Protein AF-A0A659UIA9-F1 (afdb_monomer)

Foldseek 3Di:
DDPPCPDDDDPPDPPDQQDQDQQAFLQVLLLDLLCDPVRPVVSVPDDDDPVSVVLSVVLCVVLVCNVRRRPGNNPDDPSSVVSSSVSSSVSNDPPD

Mean predicted aligned error: 9.47 Å

Nearest PDB structures (foldseek):
  6mit-assembly2_E  TM=8.372E-01  e=2.580E-03  Enterobacter cloacae subsp. cloacae ATCC 13047
  6hs3-assembly1_A  TM=7.778E-01  e=3.595E-03  Burkholderia pseudomallei
  7kyo-assembly1_B  TM=7.479E-01  e=1.601E-02  Streptococcus pneumoniae D39
  6xgz-assembly4_G  TM=7.825E-01  e=3.473E-02  Escherichia coli LAU-EC10
  6xgz-assembly2_C  TM=7.747E-01  e=3.670E-02  Escherichia coli LAU-EC10

pLDDT: mean 77.79, std 20.25, range [39.66, 97.62]

Sequence (96 aa):
HYEAEIAMMGIGRKFQKPTVFESHTIEENLMLALKGPRSIFPALFHRQSPAETRRIDEILGIIRLGDKRHDLAANLSHGQKQWLEIGMLLAQDPKL

Structure (mmCIF, N/CA/C/O backbone):
data_AF-A0A659UIA9-F1
#
_entry.id   AF-A0A659UIA9-F1
#
loop_
_atom_site.group_PDB
_atom_site.id
_atom_site.type_symbol
_atom_site.label_atom_id
_atom_site.label_alt_id
_atom_site.label_comp_id
_atom_site.label_asym_id
_atom_site.label_entity_id
_atom_site.label_seq_id
_atom_site.pdbx_PDB_ins_code
_atom_site.Cartn_x
_atom_site.Cartn_y
_atom_site.Cartn_z
_atom_site.occupancy
_atom_site.B_iso_or_equiv
_atom_site.auth_seq_id
_atom_site.auth_comp_id
_atom_site.auth_asym_id
_atom_site.auth_atom_id
_atom_site.pdbx_PDB_model_num
ATOM 1 N N . HIS A 1 1 ? 15.913 -15.850 16.746 1.00 42.91 1 HIS A N 1
ATOM 2 C CA . HIS A 1 1 ? 15.393 -16.378 15.471 1.00 42.91 1 HIS A CA 1
ATOM 3 C C . HIS A 1 1 ? 14.508 -15.327 14.833 1.00 42.91 1 HIS A C 1
ATOM 5 O O . HIS A 1 1 ? 13.455 -15.079 15.390 1.00 42.91 1 HIS A O 1
ATOM 11 N N . TYR A 1 2 ? 14.984 -14.659 13.783 1.00 39.66 2 TYR A N 1
ATOM 12 C CA . TYR A 1 2 ? 14.226 -14.181 12.614 1.00 39.66 2 TYR A CA 1
ATOM 13 C C . TYR A 1 2 ? 15.206 -13.352 11.773 1.00 39.66 2 TYR A C 1
ATOM 15 O O . TYR A 1 2 ? 15.225 -12.125 11.799 1.00 39.66 2 TYR A O 1
ATOM 23 N N . GLU A 1 3 ? 16.100 -14.071 11.098 1.00 44.38 3 GLU A N 1
ATOM 24 C CA . GLU A 1 3 ? 16.933 -13.544 10.023 1.00 44.38 3 GLU A CA 1
ATOM 25 C C . GLU A 1 3 ? 16.044 -13.445 8.781 1.00 44.38 3 GLU A C 1
ATOM 27 O O . GLU A 1 3 ? 15.837 -14.421 8.067 1.00 44.38 3 GLU A O 1
ATOM 32 N N . ALA A 1 4 ? 15.463 -12.270 8.538 1.00 44.50 4 ALA A N 1
ATOM 33 C CA . ALA A 1 4 ? 14.977 -11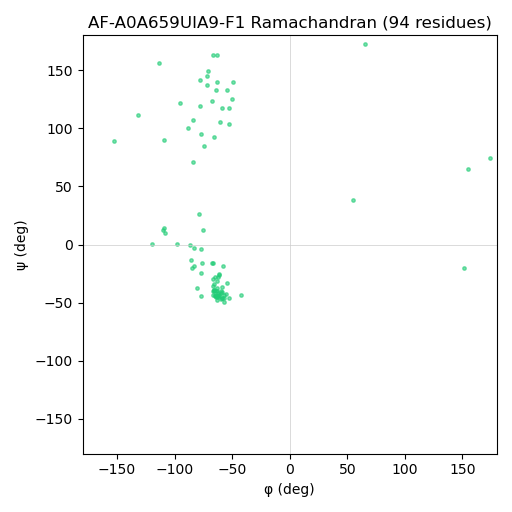.928 7.206 1.00 44.50 4 ALA A CA 1
ATOM 34 C C . ALA A 1 4 ? 16.170 -11.389 6.409 1.00 44.50 4 ALA A C 1
ATOM 36 O O . ALA A 1 4 ? 16.309 -10.189 6.175 1.00 44.50 4 ALA A O 1
ATOM 37 N N . GLU A 1 5 ? 17.077 -12.298 6.067 1.00 53.62 5 GLU A N 1
ATOM 38 C CA . GLU A 1 5 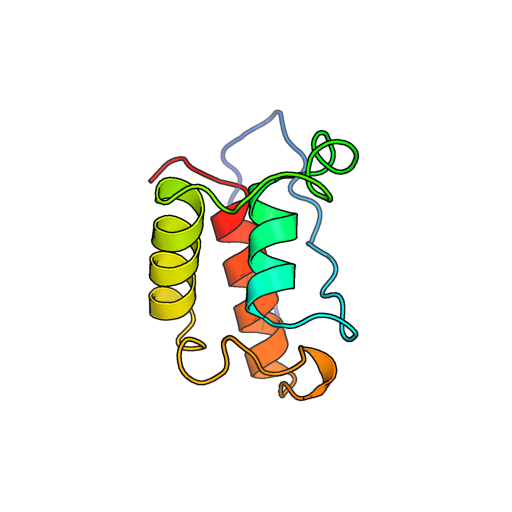? 18.182 -12.046 5.155 1.00 53.62 5 GLU A CA 1
ATOM 39 C C . GLU A 1 5 ? 1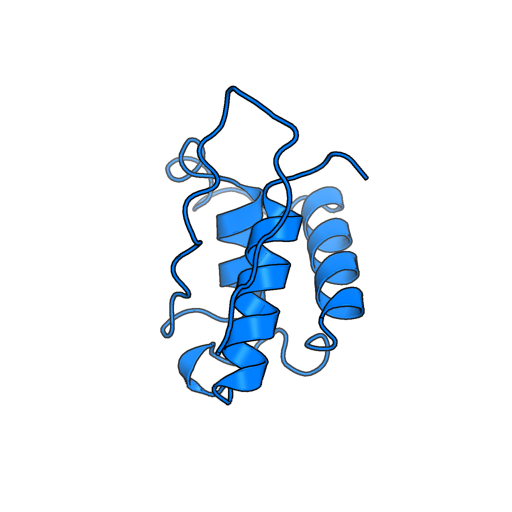7.601 -11.984 3.732 1.00 53.62 5 GLU A C 1
ATOM 41 O O . GLU A 1 5 ? 17.504 -12.980 3.019 1.00 53.62 5 GLU A O 1
ATOM 46 N N . ILE A 1 6 ? 17.108 -10.809 3.332 1.00 51.88 6 ILE A N 1
ATOM 47 C CA . ILE A 1 6 ? 16.713 -10.569 1.941 1.00 51.88 6 ILE A CA 1
ATOM 48 C C . ILE A 1 6 ? 17.978 -10.171 1.185 1.00 51.88 6 ILE A C 1
ATOM 50 O O . ILE A 1 6 ? 18.546 -9.096 1.382 1.00 51.88 6 ILE A O 1
ATOM 54 N N . ALA A 1 7 ? 18.432 -11.118 0.371 1.00 44.06 7 ALA A N 1
ATOM 55 C CA . ALA A 1 7 ? 19.677 -11.110 -0.366 1.00 44.06 7 ALA A CA 1
ATOM 56 C C . ALA A 1 7 ? 19.935 -9.821 -1.167 1.00 44.06 7 ALA A C 1
ATOM 58 O O . ALA A 1 7 ? 19.074 -9.249 -1.833 1.00 44.06 7 ALA A O 1
ATOM 59 N N . MET A 1 8 ? 21.205 -9.432 -1.112 1.00 49.81 8 MET A N 1
ATOM 60 C CA . MET A 1 8 ? 21.872 -8.369 -1.847 1.00 49.81 8 MET A CA 1
ATOM 61 C C . MET A 1 8 ? 21.790 -8.564 -3.370 1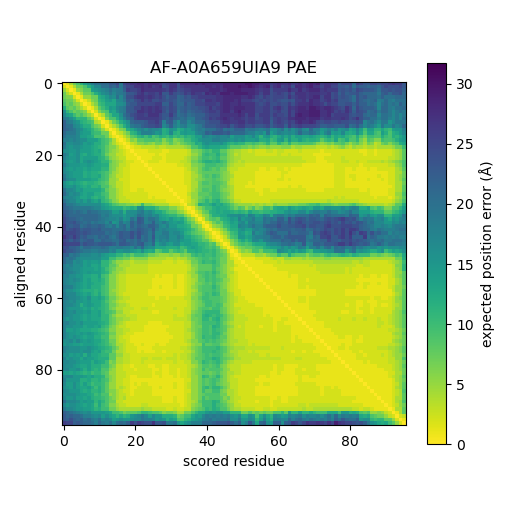.00 49.81 8 MET 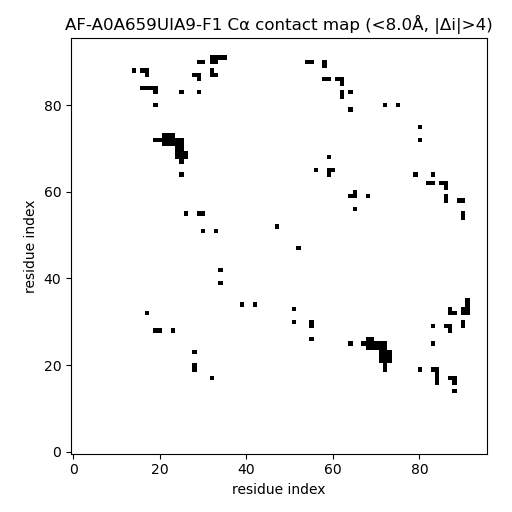A C 1
ATOM 63 O O . MET A 1 8 ? 22.421 -9.471 -3.899 1.00 49.81 8 MET A O 1
ATOM 67 N N . MET A 1 9 ? 21.153 -7.643 -4.097 1.00 41.88 9 MET A N 1
ATOM 68 C CA . MET A 1 9 ? 21.522 -7.326 -5.487 1.00 41.88 9 MET A CA 1
ATOM 69 C C . MET A 1 9 ? 21.142 -5.880 -5.820 1.00 41.88 9 MET A C 1
ATOM 71 O O . MET A 1 9 ? 20.051 -5.586 -6.297 1.00 41.88 9 MET A O 1
ATOM 75 N N . GLY A 1 10 ? 22.061 -4.949 -5.560 1.00 41.53 10 GLY A N 1
ATOM 76 C CA . GLY A 1 10 ? 21.879 -3.551 -5.946 1.00 41.53 10 GLY A CA 1
ATOM 77 C C . GLY A 1 10 ? 22.668 -2.582 -5.083 1.00 41.53 10 GLY A C 1
ATOM 78 O O . GLY A 1 10 ? 22.089 -1.770 -4.366 1.00 41.53 10 GLY A O 1
ATOM 79 N N . ILE A 1 11 ? 23.996 -2.652 -5.150 1.00 44.50 11 ILE A N 1
ATOM 80 C CA . ILE A 1 11 ? 24.879 -1.595 -4.649 1.00 44.50 11 ILE A CA 1
ATOM 81 C C . ILE A 1 11 ? 24.424 -0.270 -5.298 1.00 44.50 11 ILE A C 1
ATOM 83 O O . ILE A 1 11 ? 24.644 -0.060 -6.487 1.00 44.50 11 ILE A O 1
ATOM 87 N N . GLY A 1 12 ? 23.717 0.589 -4.549 1.00 44.06 12 GLY A N 1
ATOM 88 C CA . GLY A 1 12 ? 23.325 1.929 -5.015 1.00 44.06 12 GLY A CA 1
ATOM 89 C C . GLY A 1 12 ? 22.042 2.545 -4.440 1.00 44.06 12 GLY A C 1
ATOM 90 O O . GLY A 1 12 ? 21.909 3.767 -4.463 1.00 44.06 12 GLY A O 1
ATOM 91 N N . ARG A 1 13 ? 21.106 1.771 -3.877 1.00 48.91 13 ARG A N 1
ATOM 92 C CA . ARG A 1 13 ? 19.962 2.327 -3.127 1.00 48.91 13 ARG A CA 1
ATOM 93 C C . ARG A 1 13 ? 19.828 1.582 -1.810 1.00 48.91 13 ARG A C 1
ATOM 95 O O . ARG A 1 13 ? 19.499 0.406 -1.797 1.00 48.91 13 ARG A O 1
ATOM 102 N N . LYS A 1 14 ? 20.103 2.255 -0.689 1.00 55.16 14 LYS A N 1
ATOM 103 C CA . LYS A 1 14 ? 19.743 1.724 0.630 1.00 55.16 14 LYS A CA 1
ATOM 104 C C . LYS A 1 14 ? 18.223 1.562 0.649 1.00 55.16 14 LYS A C 1
ATOM 106 O O . LYS A 1 14 ? 17.521 2.568 0.733 1.00 55.16 14 LYS A O 1
ATOM 111 N N . PHE A 1 15 ? 17.731 0.331 0.545 1.00 54.47 15 PHE A N 1
ATOM 112 C CA . PHE A 1 15 ? 16.347 0.006 0.867 1.00 54.47 15 PHE A CA 1
ATOM 113 C C . PHE A 1 15 ? 16.187 0.241 2.367 1.00 54.47 15 PHE A C 1
ATOM 115 O O . PHE A 1 15 ? 16.569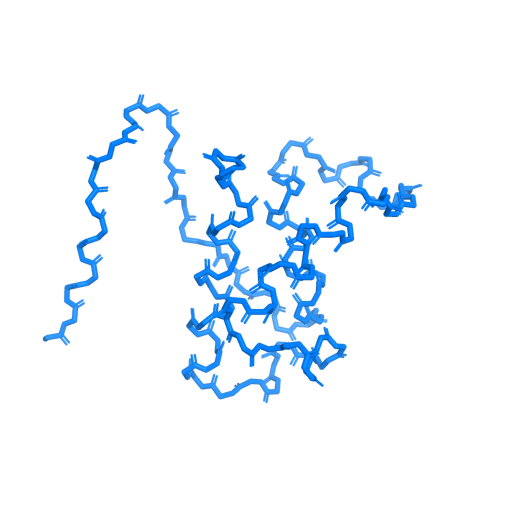 -0.587 3.191 1.00 54.47 15 PHE A O 1
ATOM 122 N N . GLN A 1 16 ? 15.754 1.444 2.738 1.00 58.50 16 GLN A N 1
ATOM 123 C CA . GLN A 1 16 ? 15.369 1.707 4.116 1.00 58.50 16 GLN A CA 1
ATOM 124 C C . GLN A 1 16 ? 14.056 0.975 4.363 1.00 58.50 16 GLN A C 1
ATOM 126 O O . GLN A 1 16 ? 13.171 1.003 3.508 1.00 58.50 16 GLN A O 1
ATOM 131 N N . LYS A 1 17 ? 13.935 0.332 5.527 1.00 65.44 17 LYS A N 1
ATOM 132 C CA . LYS A 1 17 ? 12.673 -0.258 5.965 1.00 65.44 17 LYS A CA 1
ATOM 133 C C . LYS A 1 17 ? 11.585 0.828 5.884 1.00 65.44 17 LYS A C 1
ATOM 135 O O . LYS A 1 17 ? 11.740 1.847 6.561 1.00 65.44 17 LYS A O 1
ATOM 140 N N . PRO A 1 18 ? 10.541 0.673 5.050 1.00 71.81 18 PRO A N 1
ATOM 141 C CA . PRO A 1 18 ? 9.491 1.672 4.965 1.00 71.81 18 PRO A CA 1
ATOM 142 C C . PRO A 1 18 ? 8.773 1.755 6.311 1.00 71.81 18 PRO A C 1
ATOM 144 O O . PRO A 1 18 ? 8.431 0.736 6.911 1.00 71.81 18 PRO A O 1
ATOM 147 N N . THR A 1 19 ? 8.564 2.975 6.794 1.00 84.44 19 THR A N 1
ATOM 148 C CA . THR A 1 19 ? 7.772 3.213 7.999 1.00 84.44 19 THR A CA 1
ATOM 149 C C . THR A 1 19 ? 6.298 3.107 7.639 1.00 84.44 19 THR A C 1
ATOM 151 O O . THR A 1 19 ? 5.816 3.893 6.827 1.00 84.44 19 THR A O 1
ATOM 154 N N . VAL A 1 20 ? 5.581 2.163 8.251 1.00 90.56 20 VAL A N 1
ATOM 155 C CA . VAL A 1 20 ? 4.118 2.104 8.148 1.00 90.56 20 VAL A CA 1
ATOM 156 C C . VAL A 1 20 ? 3.524 3.309 8.872 1.00 90.56 20 VAL A C 1
ATOM 158 O O . VAL A 1 20 ? 3.758 3.516 10.063 1.00 90.56 20 VAL A O 1
ATOM 161 N N . PHE A 1 21 ? 2.729 4.093 8.156 1.00 92.56 21 PHE A N 1
ATOM 162 C CA . PHE A 1 21 ? 1.981 5.214 8.702 1.00 92.56 21 PHE A CA 1
ATOM 163 C C . PHE A 1 21 ? 0.629 4.711 9.205 1.00 92.56 21 PHE A C 1
ATOM 165 O O . PHE A 1 21 ? -0.297 4.505 8.424 1.00 92.56 21 PHE A O 1
ATOM 172 N N . GLU A 1 22 ? 0.509 4.508 10.518 1.00 92.12 22 GLU A N 1
ATOM 173 C CA . GLU A 1 22 ? -0.703 3.951 11.142 1.00 92.12 22 GLU A CA 1
ATOM 174 C C . GLU A 1 22 ? -1.948 4.829 10.958 1.00 92.12 22 GLU A C 1
ATOM 176 O O . GLU A 1 22 ? -3.066 4.318 10.910 1.00 92.12 22 GLU A O 1
ATOM 181 N N . SER A 1 23 ? -1.742 6.140 10.813 1.00 93.50 23 SER A N 1
ATOM 182 C CA . SER A 1 23 ? -2.784 7.136 10.545 1.00 93.50 23 SER A CA 1
ATOM 183 C C . SER A 1 23 ? -3.264 7.166 9.093 1.00 93.50 23 SER A C 1
ATOM 185 O O . SER A 1 23 ? -4.169 7.935 8.784 1.00 93.50 23 SER A O 1
ATOM 187 N N . HIS A 1 24 ? -2.657 6.370 8.213 1.00 94.38 24 HIS A N 1
ATOM 188 C CA . HIS A 1 24 ? -3.003 6.284 6.799 1.00 94.38 24 HIS A CA 1
ATOM 189 C C . HIS A 1 24 ? -3.588 4.909 6.477 1.00 94.38 24 HIS A C 1
ATOM 191 O O . HIS A 1 24 ? -3.327 3.907 7.153 1.00 94.38 24 HIS A O 1
ATOM 197 N N . THR A 1 25 ? -4.374 4.860 5.412 1.00 97.12 25 THR A N 1
ATOM 198 C CA . THR A 1 25 ? -4.897 3.621 4.843 1.00 97.12 25 THR A CA 1
ATOM 199 C C . THR A 1 25 ? -3.782 2.757 4.255 1.00 97.12 25 THR A C 1
ATOM 201 O O . THR A 1 25 ? -2.657 3.211 4.003 1.00 97.12 25 THR A O 1
ATOM 204 N N . ILE A 1 26 ? -4.089 1.481 4.024 1.00 96.38 26 ILE A N 1
ATOM 205 C CA . ILE A 1 26 ? -3.183 0.542 3.346 1.00 96.38 26 ILE A CA 1
ATOM 206 C C . ILE A 1 26 ? -2.798 1.076 1.959 1.00 96.38 26 ILE A C 1
ATOM 208 O O . ILE A 1 26 ? -1.618 1.098 1.610 1.00 96.38 26 ILE A O 1
ATOM 212 N N . GLU A 1 27 ? -3.777 1.554 1.189 1.00 95.38 27 GLU A N 1
ATOM 213 C CA . GLU A 1 27 ? -3.548 2.149 -0.131 1.00 95.38 27 GLU A CA 1
ATOM 214 C C . GLU A 1 27 ? -2.616 3.365 -0.082 1.00 95.38 27 GLU A C 1
ATOM 216 O O . GLU A 1 27 ? -1.688 3.464 -0.884 1.00 95.38 27 GLU A O 1
ATOM 221 N N . GLU A 1 28 ? -2.824 4.280 0.864 1.00 92.31 28 GLU A N 1
ATOM 222 C CA . GLU A 1 28 ? -1.986 5.473 1.009 1.00 92.31 28 GLU A CA 1
ATOM 223 C C . GLU A 1 28 ? -0.540 5.112 1.362 1.00 92.31 28 GLU A C 1
ATOM 225 O O . GLU A 1 28 ? 0.391 5.682 0.794 1.00 92.31 28 GLU A O 1
ATOM 230 N N . ASN A 1 29 ? -0.337 4.119 2.233 1.00 93.25 29 ASN A N 1
ATOM 231 C CA . ASN A 1 29 ? 0.994 3.595 2.542 1.00 93.25 29 ASN A CA 1
ATOM 232 C C . ASN A 1 29 ? 1.697 3.054 1.285 1.00 93.25 29 ASN A C 1
ATOM 234 O O . ASN A 1 29 ? 2.858 3.385 1.030 1.00 93.25 29 ASN A O 1
ATOM 238 N N . LEU A 1 30 ? 0.991 2.266 0.468 1.00 92.56 30 LEU A N 1
ATOM 239 C CA . LEU A 1 30 ? 1.528 1.745 -0.792 1.00 92.56 30 LEU A CA 1
ATOM 240 C C . LEU A 1 30 ? 1.806 2.860 -1.806 1.00 92.56 30 LEU A C 1
ATOM 242 O O . LEU A 1 30 ? 2.840 2.838 -2.473 1.00 92.56 30 LEU A O 1
ATOM 246 N N . MET A 1 31 ? 0.938 3.869 -1.893 1.00 89.88 31 MET A N 1
ATOM 247 C CA . MET A 1 31 ? 1.130 5.015 -2.781 1.00 89.88 31 MET A CA 1
ATOM 248 C C . MET A 1 31 ? 2.353 5.852 -2.387 1.00 89.88 31 MET A C 1
ATOM 250 O O . MET A 1 31 ? 3.141 6.238 -3.253 1.00 89.88 31 MET A O 1
ATOM 254 N N . LEU A 1 32 ? 2.532 6.131 -1.093 1.00 87.12 32 LEU A N 1
ATOM 255 C CA . LEU A 1 32 ? 3.704 6.844 -0.577 1.00 87.12 32 LEU A CA 1
ATOM 256 C C . LEU A 1 32 ? 4.993 6.083 -0.907 1.00 87.12 32 LEU A C 1
ATOM 258 O O . LEU A 1 32 ? 5.985 6.689 -1.320 1.00 87.12 32 LEU A O 1
ATOM 262 N N . ALA A 1 33 ? 4.961 4.755 -0.791 1.00 87.69 33 ALA A N 1
ATOM 263 C CA . ALA A 1 33 ? 6.082 3.899 -1.152 1.00 87.69 33 ALA A CA 1
ATOM 264 C C . ALA A 1 33 ? 6.379 3.908 -2.665 1.00 87.69 33 ALA A C 1
ATOM 266 O O . ALA A 1 33 ? 7.545 3.998 -3.047 1.00 87.69 33 ALA A O 1
ATOM 267 N N . LEU A 1 34 ? 5.345 3.907 -3.513 1.00 86.06 34 LEU A N 1
ATOM 268 C CA . LEU A 1 34 ? 5.437 4.012 -4.979 1.00 86.06 34 LEU A CA 1
ATOM 269 C C . LEU A 1 34 ? 6.076 5.330 -5.443 1.00 86.06 34 LEU A C 1
ATOM 271 O O . LEU A 1 34 ? 6.911 5.349 -6.346 1.00 86.06 34 LEU A O 1
ATOM 275 N N . LYS A 1 35 ? 5.689 6.448 -4.820 1.00 75.12 35 LYS A N 1
ATOM 276 C CA . LYS A 1 35 ? 6.146 7.797 -5.194 1.00 75.12 35 LYS A CA 1
ATOM 277 C C . LYS A 1 35 ? 7.569 8.104 -4.708 1.00 75.12 35 LYS A C 1
ATOM 279 O O . LYS A 1 35 ? 8.267 8.925 -5.310 1.00 75.12 35 LYS A O 1
ATOM 284 N N . GLY A 1 36 ? 8.023 7.429 -3.652 1.00 66.06 36 GLY A N 1
ATOM 285 C CA . GLY A 1 36 ? 9.366 7.568 -3.095 1.00 66.06 36 GLY A CA 1
ATOM 286 C C . GLY A 1 36 ? 9.669 8.953 -2.486 1.00 66.06 36 GLY A C 1
ATOM 287 O O . GLY A 1 36 ? 8.908 9.913 -2.630 1.00 66.06 36 GLY A O 1
ATOM 288 N N . PRO A 1 37 ? 10.830 9.111 -1.822 1.00 54.34 37 PRO A N 1
ATOM 289 C CA . PRO A 1 37 ? 11.150 10.299 -1.019 1.00 54.34 37 PRO A CA 1
ATOM 290 C C . PRO A 1 37 ? 11.330 11.600 -1.823 1.00 54.34 37 PRO A C 1
ATOM 292 O O . PRO A 1 37 ? 11.309 12.682 -1.246 1.00 54.34 37 PRO A O 1
ATOM 295 N N . ARG A 1 38 ? 11.504 11.534 -3.152 1.00 50.97 38 ARG A N 1
ATOM 296 C CA . ARG A 1 38 ? 11.668 12.725 -4.011 1.00 50.97 38 ARG A CA 1
ATOM 297 C C . ARG A 1 38 ? 10.352 13.348 -4.480 1.00 50.97 38 ARG A C 1
ATOM 299 O O . ARG A 1 38 ? 10.382 14.467 -4.980 1.00 50.97 38 ARG A O 1
ATOM 306 N N . SER A 1 39 ? 9.220 12.662 -4.322 1.00 51.94 39 SER A N 1
ATOM 307 C CA . SER A 1 39 ? 7.945 13.075 -4.928 1.00 51.94 39 SER A CA 1
ATOM 308 C C . SER A 1 39 ? 6.920 13.603 -3.912 1.00 51.94 39 SER A C 1
ATOM 310 O O . SER A 1 39 ? 5.750 13.778 -4.229 1.00 51.94 39 SER A O 1
ATOM 312 N N . ILE A 1 40 ? 7.346 13.906 -2.681 1.00 49.69 40 ILE A N 1
ATOM 313 C CA . ILE A 1 40 ? 6.450 14.344 -1.595 1.00 49.69 40 ILE A CA 1
ATOM 314 C C . ILE A 1 40 ? 5.795 15.709 -1.910 1.00 49.69 40 ILE A C 1
ATOM 316 O O . ILE A 1 40 ? 4.663 15.955 -1.507 1.00 49.69 40 ILE A O 1
ATOM 320 N N . PHE A 1 41 ? 6.448 16.572 -2.699 1.00 48.66 41 PHE A N 1
ATOM 321 C CA . PHE A 1 41 ? 5.930 17.910 -3.023 1.00 48.66 41 PHE A CA 1
ATOM 322 C C . PHE A 1 41 ? 4.867 17.941 -4.150 1.00 48.66 41 PHE A C 1
ATOM 324 O O . PHE A 1 41 ? 3.905 18.693 -4.003 1.00 48.66 41 PHE A O 1
ATOM 331 N N . PRO A 1 42 ? 4.940 17.126 -5.229 1.00 50.97 42 PRO A N 1
ATOM 332 C CA . PRO A 1 42 ? 3.845 17.024 -6.210 1.00 50.97 42 PRO A CA 1
ATOM 333 C C . PRO A 1 42 ? 2.739 16.022 -5.831 1.00 50.97 42 PRO A C 1
ATOM 335 O O . PRO A 1 42 ? 1.626 16.113 -6.352 1.00 50.97 42 PRO A O 1
ATOM 338 N N . ALA A 1 43 ? 3.018 15.058 -4.940 1.00 51.50 43 ALA A N 1
ATOM 339 C CA . ALA A 1 43 ? 2.110 13.949 -4.626 1.00 51.50 43 ALA A CA 1
ATOM 340 C C . ALA A 1 43 ? 0.758 14.368 -4.032 1.00 51.50 43 ALA A C 1
ATOM 342 O O . ALA A 1 43 ? -0.205 13.624 -4.211 1.00 51.50 43 ALA A O 1
ATOM 343 N N . LEU A 1 44 ? 0.697 15.525 -3.364 1.00 50.84 44 LEU A N 1
ATOM 344 C CA . LEU A 1 44 ? -0.508 16.072 -2.728 1.00 50.84 44 LEU A CA 1
ATOM 345 C C . LEU A 1 44 ? -1.512 16.680 -3.727 1.00 50.84 44 LEU A C 1
ATOM 347 O O . LEU A 1 44 ? -2.672 16.859 -3.375 1.00 50.84 44 LEU A O 1
ATOM 351 N N . PHE A 1 45 ? -1.097 16.962 -4.970 1.00 50.72 45 PHE A N 1
ATOM 352 C CA . PHE A 1 45 ? -1.944 17.587 -6.003 1.00 50.72 45 PHE A CA 1
ATOM 353 C C . PHE A 1 45 ? -2.145 16.725 -7.262 1.00 50.72 45 PHE A C 1
ATOM 355 O O . PHE A 1 45 ? -2.828 17.147 -8.196 1.00 50.72 45 PHE A O 1
ATOM 362 N N . HIS A 1 46 ? -1.570 15.521 -7.318 1.00 55.72 46 HIS A N 1
ATOM 363 C CA . HIS A 1 46 ? -1.671 14.646 -8.487 1.00 55.72 46 HIS A CA 1
ATOM 364 C C . HIS A 1 46 ? -2.809 13.630 -8.326 1.00 55.72 46 HIS A C 1
ATOM 366 O O . HIS A 1 46 ? -2.802 12.825 -7.393 1.00 55.72 46 HIS A O 1
ATOM 372 N N . ARG A 1 47 ? -3.769 13.635 -9.263 1.00 61.66 47 ARG A N 1
ATOM 373 C CA . ARG A 1 47 ? -4.700 12.510 -9.458 1.00 61.66 47 ARG A CA 1
ATOM 374 C C . ARG A 1 47 ? -3.875 11.239 -9.670 1.00 61.66 47 ARG A C 1
ATOM 376 O O . ARG A 1 47 ? -2.941 11.270 -10.467 1.00 61.66 47 ARG A O 1
ATOM 383 N N . GLN A 1 48 ? -4.227 10.154 -8.974 1.00 66.50 48 GLN A N 1
ATOM 384 C CA . GLN A 1 48 ? -3.628 8.839 -9.218 1.00 66.50 48 GLN A CA 1
ATOM 385 C C . GLN A 1 48 ? -3.694 8.532 -10.719 1.00 66.50 48 GLN A C 1
ATOM 387 O O . GLN A 1 48 ? -4.767 8.589 -11.328 1.00 66.50 48 GLN A O 1
ATOM 392 N N . SER A 1 49 ? -2.551 8.235 -11.326 1.00 79.56 49 SER A N 1
ATOM 393 C CA . SER A 1 49 ? -2.520 7.753 -12.698 1.00 79.56 49 SER A CA 1
ATOM 394 C C . SER A 1 49 ? -3.084 6.325 -12.751 1.00 79.56 49 SER A C 1
ATOM 396 O O . SER A 1 49 ? -2.870 5.540 -11.824 1.00 79.56 49 SER A O 1
ATOM 398 N N . PRO A 1 50 ? -3.726 5.916 -13.860 1.00 83.50 50 PRO A N 1
ATOM 399 C CA . PRO A 1 50 ? -4.173 4.532 -14.031 1.00 83.50 50 PRO A CA 1
ATOM 400 C C . PRO A 1 50 ? -3.045 3.490 -13.936 1.00 83.50 50 PRO A C 1
ATOM 402 O O . PRO A 1 50 ? -3.312 2.302 -13.778 1.00 83.50 50 PRO A O 1
ATOM 405 N N . ALA A 1 51 ? -1.782 3.897 -14.098 1.00 84.56 51 ALA A N 1
ATOM 406 C CA . ALA A 1 51 ? -0.625 3.028 -13.905 1.00 84.56 51 ALA A CA 1
ATOM 407 C C . ALA A 1 51 ? -0.318 2.814 -12.413 1.00 84.56 51 ALA A C 1
ATOM 409 O O . ALA A 1 51 ? -0.114 1.678 -11.996 1.00 84.56 51 ALA A O 1
ATOM 410 N N . GLU A 1 52 ? -0.355 3.878 -11.602 1.00 85.88 52 GLU A N 1
ATOM 411 C CA . GLU A 1 52 ? -0.175 3.787 -10.147 1.00 85.88 52 GLU A CA 1
ATOM 412 C C . GLU A 1 52 ? -1.283 2.951 -9.502 1.00 85.88 52 GLU A C 1
ATOM 414 O O . GLU A 1 52 ? -0.979 2.062 -8.712 1.00 85.88 52 GLU A O 1
ATOM 419 N N . THR A 1 53 ? -2.549 3.173 -9.877 1.00 89.25 53 THR A N 1
ATOM 420 C CA . THR A 1 53 ? -3.674 2.386 -9.348 1.00 89.25 53 THR A CA 1
ATOM 421 C C . THR A 1 53 ? -3.509 0.900 -9.671 1.00 89.25 53 THR A C 1
ATOM 423 O O . THR A 1 53 ? -3.590 0.077 -8.766 1.00 89.25 53 THR A O 1
ATOM 426 N N . ARG A 1 54 ? -3.173 0.553 -10.925 1.00 91.25 54 ARG A N 1
ATOM 427 C CA . ARG A 1 54 ? -2.921 -0.846 -11.316 1.00 91.25 54 ARG A CA 1
ATOM 428 C C . ARG A 1 54 ? -1.781 -1.475 -10.522 1.00 91.25 54 ARG A C 1
ATOM 430 O O . ARG A 1 54 ? -1.910 -2.606 -10.068 1.00 91.25 54 ARG A O 1
ATOM 437 N N . ARG A 1 55 ? -0.692 -0.737 -10.296 1.00 91.12 55 ARG A N 1
ATOM 438 C CA . ARG A 1 55 ? 0.436 -1.244 -9.510 1.00 91.12 55 ARG A CA 1
ATOM 439 C C . ARG A 1 55 ? 0.066 -1.473 -8.043 1.00 91.12 55 ARG A C 1
ATOM 441 O O . ARG A 1 55 ? 0.501 -2.457 -7.451 1.00 91.12 55 ARG A O 1
ATOM 448 N N . ILE A 1 56 ? -0.738 -0.590 -7.453 1.00 93.38 56 ILE A N 1
ATOM 449 C CA . ILE A 1 56 ? -1.269 -0.783 -6.096 1.00 93.38 56 ILE A CA 1
ATOM 450 C C . ILE A 1 56 ? -2.149 -2.037 -6.047 1.00 93.38 56 ILE A C 1
ATOM 452 O O . ILE A 1 56 ? -1.990 -2.843 -5.132 1.00 93.38 56 ILE A O 1
ATOM 456 N N . ASP A 1 57 ? -3.020 -2.235 -7.038 1.00 95.25 57 ASP A N 1
ATOM 457 C CA . ASP A 1 57 ? -3.910 -3.400 -7.118 1.00 95.25 57 ASP A CA 1
ATOM 458 C C . ASP A 1 57 ? -3.125 -4.718 -7.205 1.00 95.25 57 ASP A C 1
ATOM 460 O O . ASP A 1 57 ? -3.428 -5.670 -6.482 1.00 95.25 57 ASP A O 1
ATOM 464 N N . GLU A 1 58 ? -2.072 -4.762 -8.027 1.00 95.25 58 GLU A N 1
ATOM 465 C CA . GLU A 1 58 ? -1.153 -5.904 -8.120 1.00 95.25 58 GLU A CA 1
ATOM 466 C C . GLU A 1 58 ? -0.530 -6.240 -6.759 1.00 95.25 58 GLU A C 1
ATOM 468 O O . GLU A 1 58 ? -0.561 -7.390 -6.316 1.00 95.25 58 GLU A O 1
ATOM 473 N N . ILE A 1 59 ? 0.012 -5.232 -6.069 1.00 95.06 59 ILE A N 1
ATOM 474 C CA . ILE A 1 59 ? 0.671 -5.419 -4.772 1.00 95.06 59 ILE A CA 1
ATOM 475 C C . ILE A 1 59 ? -0.333 -5.877 -3.712 1.00 95.06 59 ILE A C 1
ATOM 477 O O . ILE A 1 59 ? -0.039 -6.809 -2.963 1.00 95.06 59 ILE A O 1
ATOM 481 N N . LEU A 1 60 ? -1.524 -5.273 -3.666 1.00 96.81 60 LEU A N 1
ATOM 482 C CA . LEU A 1 60 ? -2.603 -5.678 -2.761 1.00 96.81 60 LEU A CA 1
ATOM 483 C C . LEU A 1 60 ? -3.017 -7.138 -2.978 1.00 96.81 60 LEU A C 1
ATOM 485 O O . LEU A 1 60 ? -3.300 -7.838 -2.000 1.00 96.81 60 LEU A O 1
ATOM 489 N N . GLY A 1 61 ? -3.013 -7.601 -4.232 1.00 95.50 61 GLY A N 1
ATOM 490 C CA . GLY A 1 61 ? -3.229 -9.002 -4.587 1.00 95.50 61 GLY A CA 1
ATOM 491 C C . GLY A 1 61 ? -2.130 -9.924 -4.051 1.00 95.50 61 GLY A C 1
ATOM 492 O O . GLY A 1 61 ? -2.435 -10.960 -3.459 1.00 95.50 61 GLY A O 1
ATOM 493 N N . ILE A 1 62 ? -0.859 -9.526 -4.180 1.00 94.25 62 ILE A N 1
ATOM 494 C CA . ILE A 1 62 ? 0.299 -10.294 -3.686 1.00 94.25 62 ILE A CA 1
ATOM 495 C C . ILE A 1 62 ? 0.257 -10.444 -2.161 1.00 94.25 62 ILE A C 1
ATOM 497 O O . ILE A 1 62 ? 0.414 -11.550 -1.642 1.00 94.25 62 ILE A O 1
ATOM 501 N N . ILE A 1 63 ? 0.019 -9.348 -1.436 1.00 94.81 63 ILE A N 1
ATOM 502 C CA . ILE A 1 63 ? 0.040 -9.333 0.037 1.00 94.81 63 ILE A CA 1
ATOM 503 C C . ILE A 1 63 ? -1.308 -9.715 0.669 1.00 94.81 63 ILE A C 1
ATOM 505 O O . ILE A 1 63 ? -1.425 -9.746 1.892 1.00 94.81 63 ILE A O 1
ATOM 509 N N . ARG A 1 64 ? -2.325 -10.011 -0.156 1.00 95.94 64 ARG A N 1
ATOM 510 C CA . ARG A 1 64 ? -3.687 -10.404 0.251 1.00 95.94 64 ARG A CA 1
ATOM 511 C C . ARG A 1 64 ? -4.365 -9.403 1.198 1.00 95.94 64 ARG A C 1
ATOM 513 O O . ARG A 1 64 ? -5.079 -9.796 2.118 1.00 95.94 64 ARG A O 1
ATOM 520 N N . LEU A 1 65 ? -4.152 -8.105 0.966 1.00 96.69 65 LEU A N 1
ATOM 521 C CA . LEU A 1 65 ? -4.793 -7.012 1.719 1.00 96.69 65 LEU A CA 1
ATOM 522 C C . LEU A 1 65 ? -5.817 -6.227 0.884 1.00 96.69 65 LEU A C 1
ATOM 524 O O . LEU A 1 65 ? -6.276 -5.177 1.324 1.00 96.69 65 LEU A O 1
ATOM 528 N N . GLY A 1 66 ? -6.203 -6.733 -0.293 1.00 95.75 66 GLY A N 1
ATOM 529 C CA . GLY A 1 66 ? -7.167 -6.079 -1.188 1.00 95.75 66 GLY A CA 1
ATOM 530 C C . GLY A 1 66 ? -8.491 -5.710 -0.513 1.00 95.75 66 GLY A C 1
ATOM 531 O O . GLY A 1 66 ? -8.916 -4.562 -0.601 1.00 95.75 66 GLY A O 1
ATOM 532 N N . ASP A 1 67 ? -9.077 -6.624 0.263 1.00 96.69 67 ASP A N 1
ATOM 533 C CA . ASP A 1 67 ? -10.347 -6.380 0.972 1.00 96.69 67 ASP A CA 1
ATOM 534 C C . ASP A 1 67 ? -10.236 -5.316 2.076 1.00 96.69 67 ASP A C 1
ATOM 536 O O . ASP A 1 67 ? -11.237 -4.794 2.556 1.00 96.69 67 ASP A O 1
ATOM 540 N N . LYS A 1 68 ? -9.006 -4.993 2.488 1.00 96.12 68 LYS A N 1
ATOM 541 C CA . LYS A 1 68 ? -8.685 -4.026 3.543 1.00 96.12 68 LYS A CA 1
ATOM 542 C C . LYS A 1 68 ? -8.075 -2.744 2.996 1.00 96.12 68 LYS A C 1
ATOM 544 O O . LYS A 1 68 ? -7.588 -1.929 3.770 1.00 96.12 68 LYS A O 1
ATOM 549 N N . ARG A 1 69 ? -8.090 -2.549 1.675 1.00 96.69 69 ARG A N 1
ATOM 550 C CA . ARG A 1 69 ? -7.466 -1.414 0.975 1.00 96.69 69 ARG A CA 1
ATOM 551 C C . ARG A 1 69 ? -7.689 -0.065 1.667 1.00 96.69 69 ARG A C 1
ATOM 553 O O . ARG A 1 69 ? -6.752 0.725 1.780 1.00 96.69 69 ARG A O 1
ATOM 560 N N . HIS A 1 70 ? -8.917 0.173 2.120 1.00 96.88 70 HIS A N 1
ATOM 561 C CA . HIS A 1 70 ? -9.356 1.432 2.724 1.00 96.88 70 HIS A CA 1
ATOM 562 C C . HIS A 1 70 ? -9.349 1.420 4.263 1.00 96.88 70 HIS A C 1
ATOM 564 O O . HIS A 1 70 ? -9.691 2.428 4.878 1.00 96.88 70 HIS A O 1
ATOM 570 N N . ASP A 1 71 ? -8.943 0.316 4.897 1.00 97.31 71 ASP A N 1
ATOM 571 C CA . ASP A 1 71 ? -8.752 0.258 6.346 1.00 97.31 71 ASP A CA 1
ATOM 572 C C . ASP A 1 71 ? -7.502 1.060 6.734 1.00 97.31 71 ASP A C 1
ATOM 574 O O . ASP A 1 71 ? -6.486 1.050 6.031 1.00 97.31 71 ASP A O 1
ATOM 578 N N . LEU A 1 72 ? -7.543 1.714 7.898 1.00 97.62 72 LEU A N 1
ATOM 579 C CA . LEU A 1 72 ? -6.352 2.309 8.504 1.00 97.62 72 LEU A CA 1
ATOM 580 C C . LEU A 1 72 ? -5.328 1.227 8.855 1.00 97.62 72 LEU A C 1
ATOM 582 O O . LEU A 1 72 ? -5.677 0.186 9.419 1.00 97.62 72 LEU A O 1
ATOM 586 N N . ALA A 1 73 ? -4.046 1.510 8.620 1.00 96.00 73 ALA A N 1
ATOM 587 C CA . ALA A 1 73 ? -2.965 0.595 8.973 1.00 96.00 73 ALA A CA 1
ATOM 588 C C . ALA A 1 73 ? -2.891 0.328 10.491 1.00 96.00 73 ALA A C 1
ATOM 590 O O . ALA A 1 73 ? -2.459 -0.751 10.900 1.00 96.00 73 ALA A O 1
ATOM 591 N N . ALA A 1 74 ? -3.376 1.252 11.331 1.00 96.06 74 ALA A N 1
ATOM 592 C CA . ALA A 1 74 ? -3.553 1.037 12.771 1.00 96.06 74 ALA A CA 1
ATOM 593 C C . ALA A 1 74 ? -4.399 -0.209 13.106 1.00 96.06 74 ALA A C 1
ATOM 595 O O . ALA A 1 74 ? -4.121 -0.879 14.100 1.00 96.06 74 ALA A O 1
ATOM 596 N N . ASN A 1 75 ? -5.381 -0.550 12.261 1.00 96.75 75 ASN A N 1
ATOM 597 C CA . ASN A 1 75 ? -6.321 -1.656 12.481 1.00 96.75 75 ASN A CA 1
ATOM 598 C C . ASN A 1 75 ? -5.771 -3.024 12.048 1.00 96.75 75 ASN A C 1
ATOM 600 O O . ASN A 1 75 ? -6.444 -4.045 12.206 1.00 96.75 75 ASN A O 1
ATOM 604 N N . LEU A 1 76 ? -4.568 -3.063 11.474 1.00 95.44 76 LEU A N 1
ATOM 605 C CA . LEU A 1 76 ? -3.930 -4.302 11.052 1.00 95.44 76 LEU A CA 1
ATOM 606 C C . LEU A 1 76 ? -3.328 -5.055 12.239 1.00 95.44 76 LEU A C 1
ATOM 608 O O . LEU A 1 76 ? -2.696 -4.471 13.123 1.00 95.44 76 LEU A O 1
ATOM 612 N N . SER A 1 77 ? -3.444 -6.383 12.211 1.00 95.88 77 SER A N 1
ATOM 613 C CA . SER A 1 77 ? -2.669 -7.239 13.110 1.00 95.88 77 SER A CA 1
ATOM 614 C C . SER A 1 77 ? -1.168 -7.094 12.839 1.00 95.88 77 SER A C 1
ATOM 616 O O . SER A 1 77 ? -0.753 -6.648 11.768 1.00 95.88 77 SER A O 1
ATOM 618 N N . HIS A 1 78 ? -0.324 -7.524 13.779 1.00 92.81 78 HIS A N 1
ATOM 619 C CA . HIS A 1 78 ? 1.129 -7.451 13.599 1.00 92.81 78 HIS A CA 1
ATOM 620 C C . HIS A 1 78 ? 1.604 -8.160 12.315 1.00 92.81 78 HIS A C 1
ATOM 622 O O . HIS A 1 78 ? 2.401 -7.603 11.565 1.00 92.81 78 HIS A O 1
ATOM 628 N N . GLY A 1 79 ? 1.054 -9.342 12.008 1.00 93.19 79 GLY A N 1
ATOM 629 C CA . GLY A 1 79 ? 1.375 -10.061 10.770 1.00 93.19 79 GLY A CA 1
ATOM 630 C C . GLY A 1 79 ? 0.909 -9.318 9.515 1.00 93.19 79 GLY A C 1
ATOM 631 O O . GLY A 1 79 ? 1.642 -9.241 8.536 1.00 93.19 79 GLY A O 1
ATOM 632 N N . GLN A 1 80 ? -0.274 -8.699 9.544 1.00 95.94 80 GLN A N 1
ATOM 633 C CA . GLN A 1 80 ? -0.750 -7.882 8.422 1.00 95.94 80 GLN A CA 1
ATOM 634 C C . GLN A 1 80 ? 0.099 -6.618 8.223 1.00 95.94 80 GLN A C 1
ATOM 636 O O . GLN A 1 80 ? 0.349 -6.236 7.083 1.00 95.94 80 GLN A O 1
ATOM 641 N N . LYS A 1 81 ? 0.598 -6.000 9.304 1.00 94.56 81 LYS A N 1
ATOM 642 C CA . LYS A 1 81 ? 1.550 -4.881 9.215 1.00 94.56 81 LYS A CA 1
ATOM 643 C C . LYS A 1 81 ? 2.863 -5.310 8.555 1.00 94.56 81 LYS A C 1
ATOM 645 O O . LYS A 1 81 ? 3.365 -4.575 7.716 1.00 94.56 81 LYS A O 1
ATOM 650 N N . GLN A 1 82 ? 3.377 -6.507 8.849 1.00 93.56 82 GLN A N 1
ATOM 651 C CA . GLN A 1 82 ? 4.554 -7.049 8.151 1.00 93.56 82 GLN A CA 1
ATOM 652 C C . GLN A 1 82 ? 4.296 -7.250 6.650 1.00 93.56 82 GLN A C 1
ATOM 654 O O . GLN A 1 82 ? 5.133 -6.894 5.825 1.00 93.56 82 GLN A O 1
ATOM 659 N N . TRP A 1 83 ? 3.121 -7.763 6.275 1.00 95.62 83 TRP A N 1
ATOM 660 C CA . TRP A 1 83 ? 2.732 -7.880 4.866 1.00 95.62 83 TRP A CA 1
ATOM 661 C C . TRP A 1 83 ? 2.607 -6.521 4.171 1.00 95.62 83 TRP A C 1
ATOM 663 O O . TRP A 1 83 ? 3.026 -6.389 3.022 1.00 95.62 83 TRP A O 1
ATOM 673 N N . LEU A 1 84 ? 2.106 -5.496 4.867 1.00 95.50 84 LEU A N 1
ATOM 674 C CA . LEU A 1 84 ? 2.112 -4.122 4.366 1.00 95.50 84 LEU A CA 1
ATOM 675 C C . LEU A 1 84 ? 3.542 -3.591 4.179 1.00 95.50 84 LEU A C 1
ATOM 677 O O . LEU A 1 84 ? 3.834 -3.038 3.124 1.00 95.50 84 LEU A O 1
ATOM 681 N N . GLU A 1 85 ? 4.451 -3.813 5.134 1.00 93.31 85 GLU A N 1
ATOM 682 C CA . GLU A 1 85 ? 5.871 -3.444 4.998 1.00 93.31 85 GLU A CA 1
ATOM 683 C C . GLU A 1 85 ? 6.509 -4.093 3.756 1.00 93.31 85 GLU A C 1
ATOM 685 O O . GLU A 1 85 ? 7.205 -3.419 2.994 1.00 93.31 85 GLU A O 1
ATOM 690 N N . ILE A 1 86 ? 6.226 -5.375 3.502 1.00 91.31 86 ILE A N 1
ATOM 691 C CA . ILE A 1 86 ? 6.680 -6.087 2.295 1.00 91.31 86 ILE A CA 1
ATOM 692 C C . ILE A 1 86 ? 6.064 -5.468 1.035 1.00 91.31 86 ILE A C 1
ATOM 694 O O . ILE A 1 86 ? 6.778 -5.209 0.068 1.00 91.31 86 ILE A O 1
ATOM 698 N N . GLY A 1 87 ? 4.761 -5.179 1.039 1.00 92.94 87 GLY A N 1
ATOM 699 C CA . GLY A 1 87 ? 4.090 -4.517 -0.082 1.00 92.94 87 GLY A CA 1
ATOM 700 C C . GLY A 1 87 ? 4.692 -3.147 -0.403 1.00 92.94 87 GLY A C 1
ATOM 701 O O . GLY A 1 87 ? 4.919 -2.820 -1.567 1.00 92.94 87 GLY A O 1
ATOM 702 N N . MET A 1 88 ? 5.034 -2.370 0.625 1.00 92.00 88 MET A N 1
ATOM 703 C CA . MET A 1 88 ? 5.715 -1.083 0.475 1.00 92.00 88 MET A CA 1
ATOM 704 C C . MET A 1 88 ? 7.134 -1.243 -0.092 1.00 92.00 88 MET A C 1
ATOM 706 O O . MET A 1 88 ? 7.573 -0.400 -0.868 1.00 92.00 88 MET A O 1
ATOM 710 N N . LEU A 1 89 ? 7.852 -2.320 0.235 1.00 88.38 89 LEU A N 1
ATOM 711 C CA . LEU A 1 89 ? 9.143 -2.621 -0.396 1.00 88.38 89 LEU A CA 1
ATOM 712 C C . LEU A 1 8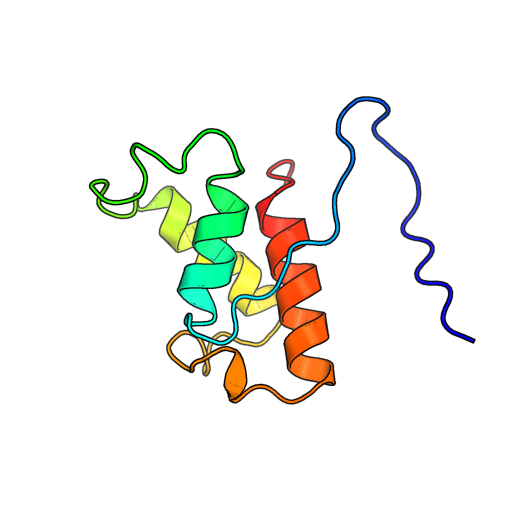9 ? 8.980 -2.971 -1.884 1.00 88.38 89 LEU A C 1
ATOM 714 O O . LEU A 1 89 ? 9.713 -2.442 -2.718 1.00 88.38 89 LEU A O 1
ATOM 718 N N . LEU A 1 90 ? 7.982 -3.787 -2.236 1.00 88.88 90 LEU A N 1
ATOM 719 C CA . LEU A 1 90 ? 7.664 -4.139 -3.630 1.00 88.88 90 LEU A CA 1
ATOM 720 C C . LEU A 1 90 ? 7.229 -2.924 -4.467 1.00 88.88 90 LEU A C 1
ATOM 722 O O . LEU A 1 90 ? 7.479 -2.867 -5.672 1.00 88.88 90 LEU A O 1
ATOM 726 N N . ALA A 1 91 ? 6.589 -1.939 -3.834 1.00 88.06 91 ALA A N 1
ATOM 727 C CA . ALA A 1 91 ? 6.228 -0.671 -4.461 1.00 88.06 91 ALA A CA 1
ATOM 728 C C . ALA A 1 91 ? 7.458 0.180 -4.833 1.00 88.06 91 ALA A C 1
ATOM 730 O O . ALA A 1 91 ? 7.407 0.930 -5.806 1.00 88.06 91 ALA A O 1
ATOM 731 N N . GLN A 1 92 ? 8.559 0.057 -4.083 1.00 82.75 92 GLN A N 1
ATOM 732 C CA . GLN A 1 92 ? 9.797 0.817 -4.300 1.00 82.75 92 GLN A CA 1
ATOM 733 C C . GLN A 1 92 ? 10.725 0.212 -5.364 1.00 82.75 92 GLN A C 1
ATOM 735 O O . GLN A 1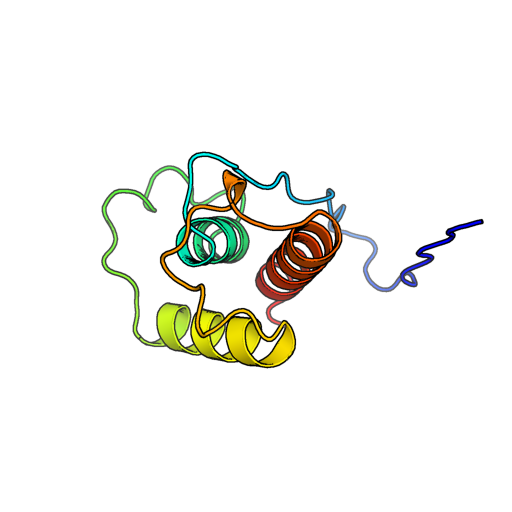 92 ? 11.598 0.928 -5.868 1.00 82.75 92 GLN A O 1
ATOM 740 N N . ASP A 1 93 ? 10.554 -1.070 -5.709 1.00 72.81 93 ASP A N 1
ATOM 741 C CA . ASP A 1 93 ? 11.301 -1.745 -6.777 1.00 72.81 93 ASP A CA 1
ATOM 742 C C . ASP A 1 93 ? 10.398 -2.032 -7.995 1.00 72.81 93 ASP A C 1
ATOM 744 O O . ASP A 1 93 ? 9.763 -3.085 -8.082 1.00 72.81 93 ASP A O 1
ATOM 748 N N . PRO A 1 94 ? 10.303 -1.098 -8.960 1.00 57.84 94 PRO A N 1
ATOM 749 C CA . PRO A 1 94 ? 9.434 -1.237 -10.128 1.00 57.84 94 PRO A CA 1
ATOM 750 C C . PRO A 1 94 ? 9.968 -2.218 -11.191 1.00 57.84 94 PRO A C 1
ATOM 752 O O . PRO A 1 94 ? 9.474 -2.203 -12.311 1.00 57.84 94 PRO A O 1
ATOM 755 N N . LYS A 1 95 ? 10.986 -3.043 -10.900 1.00 51.62 95 LYS A N 1
ATOM 756 C CA . LYS A 1 95 ? 11.636 -3.939 -11.880 1.00 51.62 95 LYS A CA 1
ATOM 757 C C . LYS A 1 95 ? 10.880 -5.245 -12.200 1.00 51.62 95 LYS A C 1
ATOM 759 O O . LYS A 1 95 ? 11.518 -6.216 -12.606 1.00 51.62 95 LYS A O 1
ATOM 764 N N . LEU A 1 96 ? 9.558 -5.283 -12.048 1.00 44.25 96 LEU A N 1
ATOM 765 C CA . LEU A 1 96 ? 8.731 -6.398 -12.533 1.00 44.25 96 LEU A CA 1
ATOM 766 C C . LEU A 1 96 ? 8.039 -6.017 -13.839 1.00 44.25 96 LEU A C 1
ATOM 768 O O . LEU A 1 96 ? 7.430 -4.925 -13.861 1.00 44.25 96 LEU A O 1
#

Radius of gyration: 13.46 Å; Cα contacts (8 Å, |Δi|>4): 83; chains: 1; bounding box: 35×34×30 Å

Secondary structure (DSSP, 8-state):
----------TT---PPPPP-TTSBHHHHHHHHHH-TT-TTTTTTPPPPHHHHHHHHHHHHHTT-GGGTTSBGGGS-HHHHHHHHHHHHHHH----

Solvent-accessible surface area (backbone atoms only — not comparable to full-atom values): 5931 Å² total; per-residue (Å²): 142,82,83,83,79,75,78,91,84,64,97,86,62,86,82,66,83,67,80,84,52,44,92,32,28,44,49,53,45,34,49,54,29,52,56,38,93,87,34,68,81,61,57,84,78,54,77,81,45,76,64,56,52,50,52,49,52,53,39,27,60,74,55,69,42,56,97,44,35,83,41,44,43,63,78,46,5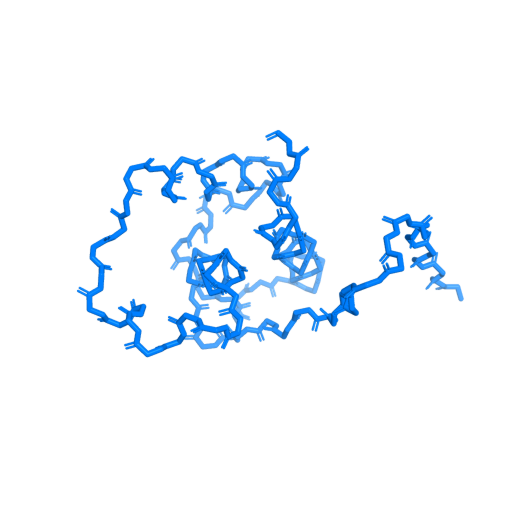2,74,68,54,45,50,37,48,43,50,35,25,52,56,37,61,52,76,89,118